Protein AF-A0A973JDK0-F1 (afdb_monomer_lite)

Sequence (178 aa):
SKTYARGLEKFLGTEMGMQCLFSFDSSEADNTVVRNEIQQKQPQFLFGRIVDKICLAELDAKTRFVPAGFPGPIVRRALGTPFMGHSGAIYLIQEIVNALYDMLFNFLPINSRSSVQQDSGARITWSSEANAVLNEIVRKAPFISQISFGRELKKKAELFARKQGRETITPDILQMLN

Structure (mmCIF, N/CA/C/O backbone):
data_AF-A0A973JDK0-F1
#
_entry.id   AF-A0A973JDK0-F1
#
loop_
_atom_site.group_PDB
_atom_site.id
_atom_site.type_symbol
_atom_site.label_atom_id
_atom_site.label_alt_id
_atom_site.label_comp_id
_atom_site.label_asym_id
_atom_site.label_entity_id
_atom_site.label_seq_id
_atom_site.pdbx_PDB_ins_code
_atom_site.Cartn_x
_atom_site.Cartn_y
_atom_site.Cartn_z
_atom_site.occupancy
_atom_site.B_iso_or_equiv
_atom_site.auth_seq_id
_atom_site.auth_comp_id
_atom_site.auth_asym_id
_atom_site.auth_atom_id
_atom_site.pdbx_PDB_model_num
ATOM 1 N N . SER A 1 1 ? 5.216 0.557 -18.923 1.00 75.25 1 SER A N 1
ATOM 2 C CA . SER A 1 1 ? 6.523 -0.091 -19.117 1.00 75.25 1 SER A CA 1
ATOM 3 C C . SER A 1 1 ? 6.500 -1.447 -18.451 1.00 75.25 1 SER A C 1
ATOM 5 O O . SER A 1 1 ? 6.731 -1.567 -17.245 1.00 75.25 1 SER A O 1
ATOM 7 N N . LYS A 1 2 ? 6.219 -2.455 -19.279 1.00 87.38 2 LYS A N 1
ATOM 8 C CA . LYS A 1 2 ? 6.145 -3.887 -18.979 1.00 87.38 2 LYS A CA 1
ATOM 9 C C . LYS A 1 2 ? 7.170 -4.384 -17.973 1.00 87.38 2 LYS A C 1
ATOM 11 O O . LYS A 1 2 ? 6.836 -5.120 -17.051 1.00 87.38 2 LYS A O 1
ATOM 16 N N . THR A 1 3 ? 8.421 -3.964 -18.144 1.00 88.94 3 THR A N 1
ATOM 17 C CA . THR A 1 3 ? 9.556 -4.436 -17.347 1.00 88.94 3 THR A CA 1
ATOM 18 C C . THR A 1 3 ? 9.412 -4.078 -15.873 1.00 88.94 3 THR A C 1
ATOM 20 O O . THR A 1 3 ? 9.717 -4.902 -15.019 1.00 88.94 3 THR A O 1
ATOM 23 N N . TYR A 1 4 ? 8.905 -2.881 -15.563 1.00 89.50 4 TYR A N 1
ATOM 24 C CA . TYR A 1 4 ? 8.712 -2.448 -14.178 1.00 89.50 4 TYR A CA 1
ATOM 25 C C . TYR A 1 4 ? 7.534 -3.160 -13.522 1.00 89.50 4 TYR A C 1
ATOM 27 O O . TYR A 1 4 ? 7.685 -3.637 -12.405 1.00 89.50 4 TYR A O 1
ATOM 35 N N . ALA A 1 5 ? 6.403 -3.279 -14.224 1.00 92.56 5 ALA A N 1
ATOM 36 C CA . ALA A 1 5 ? 5.238 -4.006 -13.719 1.00 92.56 5 ALA A CA 1
ATOM 37 C C . ALA A 1 5 ? 5.606 -5.462 -13.393 1.00 92.56 5 ALA A C 1
ATOM 39 O O . ALA A 1 5 ? 5.468 -5.898 -12.254 1.00 92.56 5 ALA A O 1
ATOM 40 N N . ARG A 1 6 ? 6.222 -6.163 -14.354 1.00 93.19 6 ARG A N 1
ATOM 41 C CA . ARG A 1 6 ? 6.684 -7.546 -14.174 1.00 93.19 6 ARG A CA 1
ATOM 42 C C . ARG A 1 6 ? 7.746 -7.680 -13.080 1.00 93.19 6 ARG A C 1
ATOM 44 O O . ARG A 1 6 ? 7.735 -8.656 -12.338 1.00 93.19 6 ARG A O 1
ATOM 51 N N . GLY A 1 7 ? 8.689 -6.740 -13.007 1.00 94.06 7 GLY A N 1
ATOM 52 C CA . GLY A 1 7 ? 9.752 -6.755 -12.001 1.00 94.06 7 GLY A CA 1
ATOM 53 C C . GLY A 1 7 ? 9.205 -6.599 -10.584 1.00 94.06 7 GLY A C 1
ATOM 54 O O . GLY A 1 7 ? 9.563 -7.380 -9.707 1.00 94.06 7 GLY A O 1
ATOM 55 N N . LEU A 1 8 ? 8.298 -5.640 -10.383 1.00 94.50 8 LEU A N 1
ATOM 56 C CA . LEU A 1 8 ? 7.640 -5.403 -9.097 1.00 94.50 8 LEU A CA 1
ATOM 57 C C . LEU A 1 8 ? 6.751 -6.577 -8.692 1.00 94.50 8 LEU A C 1
ATOM 59 O O . LEU A 1 8 ? 6.831 -7.026 -7.554 1.00 94.50 8 LEU A O 1
ATOM 63 N N . GLU A 1 9 ? 5.948 -7.098 -9.618 1.00 95.12 9 GLU A N 1
ATOM 64 C CA . GLU A 1 9 ? 5.081 -8.253 -9.378 1.00 95.12 9 GLU A CA 1
ATOM 65 C C . GLU A 1 9 ? 5.886 -9.492 -8.975 1.00 95.12 9 GLU A C 1
ATOM 67 O O . GLU A 1 9 ? 5.561 -10.147 -7.986 1.00 95.12 9 GLU A O 1
ATOM 72 N N . LYS A 1 10 ? 6.980 -9.785 -9.687 1.00 95.75 10 LYS A N 1
ATOM 73 C CA . LYS A 1 10 ? 7.843 -10.920 -9.355 1.00 95.75 10 LYS A CA 1
ATOM 74 C C . LYS A 1 10 ? 8.539 -10.725 -8.007 1.00 95.75 10 LYS A C 1
ATOM 76 O O . LYS A 1 10 ? 8.468 -11.611 -7.162 1.00 95.75 10 LYS A O 1
ATOM 81 N N . PHE A 1 11 ? 9.190 -9.583 -7.796 1.00 96.25 11 PHE A N 1
ATOM 82 C CA . PHE A 1 11 ? 9.951 -9.333 -6.572 1.00 96.25 11 PHE A CA 1
ATOM 83 C C . PHE A 1 11 ? 9.039 -9.274 -5.340 1.00 96.25 11 PHE A C 1
ATOM 85 O O . PHE A 1 11 ? 9.202 -10.054 -4.406 1.00 96.25 11 PHE A O 1
ATOM 92 N N . LEU A 1 12 ? 8.035 -8.394 -5.342 1.00 95.81 12 LE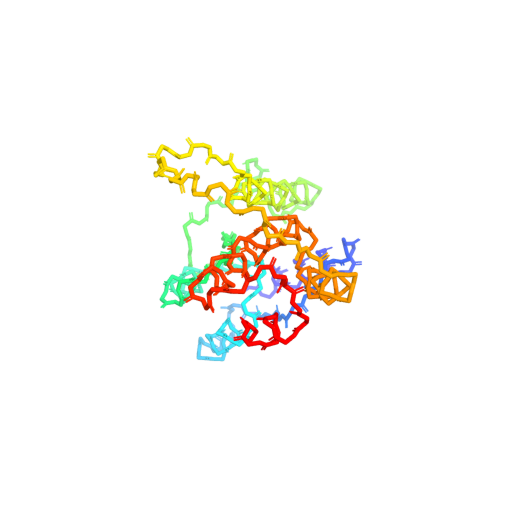U A N 1
ATOM 93 C CA . LEU A 1 12 ? 7.158 -8.223 -4.183 1.00 95.81 12 LEU A CA 1
ATOM 94 C C . LEU A 1 12 ? 6.229 -9.425 -3.998 1.00 95.81 12 LEU A C 1
ATOM 96 O O . LEU A 1 12 ? 6.012 -9.860 -2.871 1.00 95.81 12 LEU A O 1
ATOM 100 N N . GLY A 1 13 ? 5.701 -9.975 -5.092 1.00 94.88 13 GLY A N 1
ATOM 101 C CA . GLY A 1 13 ? 4.756 -11.082 -5.040 1.00 94.88 13 GLY A CA 1
ATOM 102 C C . GLY A 1 13 ? 5.411 -12.430 -4.775 1.00 94.88 13 GLY A C 1
ATOM 103 O O . GLY A 1 13 ? 5.096 -13.099 -3.796 1.00 94.88 13 GLY A O 1
ATOM 104 N N . THR A 1 14 ? 6.326 -12.840 -5.655 1.00 94.38 14 THR A N 1
ATOM 105 C CA . THR A 1 14 ? 6.923 -14.185 -5.600 1.00 94.38 14 THR A CA 1
ATOM 106 C C . THR A 1 14 ? 8.028 -14.286 -4.554 1.00 94.38 14 THR A C 1
ATOM 108 O O . THR A 1 14 ? 8.082 -15.277 -3.834 1.00 94.38 14 THR A O 1
ATOM 111 N N . GLU A 1 15 ? 8.918 -13.294 -4.466 1.00 95.75 15 GLU A N 1
ATOM 112 C CA . GLU A 1 15 ? 10.101 -13.389 -3.597 1.00 95.75 15 GLU A CA 1
ATOM 113 C C . GLU A 1 15 ? 9.814 -12.907 -2.169 1.00 95.75 15 GLU A C 1
ATOM 115 O O . GLU A 1 15 ? 10.257 -13.537 -1.212 1.00 95.75 15 GLU A O 1
ATOM 120 N N . MET A 1 16 ? 9.052 -11.820 -2.011 1.00 94.88 16 MET A N 1
ATOM 121 C CA . MET A 1 16 ? 8.719 -11.246 -0.696 1.00 94.88 16 MET A CA 1
ATOM 122 C C . MET A 1 16 ? 7.363 -11.717 -0.140 1.00 94.88 16 MET A C 1
ATOM 124 O O . MET A 1 16 ? 7.011 -11.373 0.987 1.00 94.88 16 MET A O 1
ATOM 128 N N . GLY A 1 17 ? 6.591 -12.490 -0.912 1.00 92.88 17 GLY A N 1
ATOM 129 C CA . GLY A 1 17 ? 5.326 -13.085 -0.468 1.00 92.88 17 GLY A CA 1
ATOM 130 C C . GLY A 1 17 ? 4.167 -12.099 -0.292 1.00 92.88 17 GLY A C 1
ATOM 131 O O . GLY A 1 17 ? 3.185 -12.423 0.377 1.00 92.88 17 GLY A O 1
ATOM 132 N N . MET A 1 18 ? 4.250 -10.892 -0.856 1.00 92.62 18 MET A N 1
ATOM 133 C CA . MET A 1 18 ? 3.146 -9.932 -0.813 1.00 92.62 18 MET A CA 1
ATOM 134 C C . MET A 1 18 ? 2.024 -10.356 -1.764 1.00 92.62 18 MET A C 1
ATOM 136 O O . MET A 1 18 ? 2.257 -10.836 -2.869 1.00 92.62 18 MET A O 1
ATOM 140 N N . GLN A 1 19 ? 0.772 -10.118 -1.383 1.00 92.62 19 GLN A N 1
ATOM 141 C CA . GLN A 1 19 ? -0.346 -10.397 -2.277 1.00 92.62 19 GLN A CA 1
ATOM 142 C C . GLN A 1 19 ? -0.429 -9.338 -3.387 1.00 92.62 19 GLN A C 1
ATOM 144 O O . GLN A 1 19 ? -0.705 -8.166 -3.125 1.00 92.62 19 GLN A O 1
ATOM 149 N N . CYS A 1 20 ? -0.238 -9.753 -4.642 1.00 94.00 20 CYS A N 1
ATOM 150 C CA . CYS A 1 20 ? -0.493 -8.903 -5.802 1.00 94.00 20 CYS A CA 1
ATOM 151 C C . CYS A 1 20 ? -1.986 -8.945 -6.163 1.00 94.00 20 CYS A C 1
ATOM 153 O O . CYS A 1 20 ? -2.513 -9.995 -6.522 1.00 94.00 20 CYS A O 1
ATOM 155 N N . LEU A 1 21 ? -2.678 -7.806 -6.045 1.00 94.81 21 LEU A N 1
ATOM 156 C CA . LEU A 1 21 ? -4.111 -7.701 -6.358 1.00 94.81 21 LEU A CA 1
ATOM 157 C C . LEU A 1 21 ? -4.386 -7.484 -7.853 1.00 94.81 21 LEU A C 1
ATOM 159 O O . LEU A 1 21 ? -5.407 -7.947 -8.369 1.00 94.81 21 LEU A O 1
ATOM 163 N N . PHE A 1 22 ? -3.502 -6.749 -8.525 1.00 94.56 22 PHE A N 1
ATOM 164 C CA . PHE A 1 22 ? -3.499 -6.525 -9.967 1.00 94.56 22 PHE A CA 1
ATOM 165 C C . PHE A 1 22 ? -2.131 -5.990 -10.417 1.00 94.56 22 PHE A C 1
ATOM 167 O O . PHE A 1 22 ? -1.408 -5.366 -9.638 1.00 94.56 22 PHE A O 1
ATOM 174 N N . SER A 1 23 ? -1.801 -6.208 -11.689 1.00 95.06 23 SER A N 1
ATOM 175 C CA . SER A 1 23 ? -0.567 -5.759 -12.340 1.00 95.06 23 SER A CA 1
ATOM 176 C C . SER A 1 23 ? -0.889 -5.416 -13.794 1.00 95.06 23 SER A C 1
ATOM 178 O O . SER A 1 23 ? -1.494 -6.220 -14.500 1.00 95.06 23 SER A O 1
ATOM 180 N N . PHE A 1 24 ? -0.523 -4.212 -14.238 1.00 93.69 24 PHE A N 1
ATOM 181 C CA . PHE A 1 24 ? -0.813 -3.729 -15.589 1.00 93.69 24 PHE A CA 1
ATOM 182 C C . PHE A 1 24 ? 0.437 -3.157 -16.251 1.00 93.69 24 PHE A C 1
ATOM 184 O O . PHE A 1 24 ? 1.222 -2.439 -15.622 1.00 93.69 24 PHE A O 1
ATOM 191 N N . ASP A 1 25 ? 0.597 -3.399 -17.555 1.00 91.69 25 ASP A N 1
ATOM 192 C CA . ASP A 1 25 ? 1.586 -2.659 -18.329 1.00 91.69 25 ASP A CA 1
ATOM 193 C C . ASP A 1 25 ? 1.090 -1.238 -18.587 1.00 91.69 25 ASP A C 1
ATOM 195 O O . ASP A 1 25 ? 0.232 -0.990 -19.426 1.00 91.69 25 ASP A O 1
ATOM 199 N N . SER A 1 26 ? 1.717 -0.277 -17.915 1.00 82.62 26 SER A N 1
ATOM 200 C CA . SER A 1 26 ? 1.387 1.141 -18.042 1.00 82.62 26 SER A CA 1
ATOM 201 C C . SER A 1 26 ? 1.503 1.726 -19.463 1.00 82.62 26 SER A C 1
ATOM 203 O O . SER A 1 26 ? 1.129 2.884 -19.647 1.00 82.62 26 SER A O 1
ATOM 205 N N . SER A 1 27 ? 2.102 0.997 -20.412 1.00 82.88 27 SER A N 1
ATOM 206 C CA . SER A 1 27 ? 2.220 1.380 -21.825 1.00 82.88 27 SER A CA 1
ATOM 207 C C . SER A 1 27 ? 1.006 0.967 -22.666 1.00 82.88 27 SER A C 1
ATOM 209 O O . SER A 1 27 ? 0.743 1.608 -23.675 1.00 82.88 27 SER A O 1
ATOM 211 N N . GLU A 1 28 ? 0.277 -0.069 -22.249 1.00 87.06 28 GLU A N 1
ATOM 212 C CA . GLU A 1 28 ? -0.849 -0.657 -22.997 1.00 87.06 28 GLU A CA 1
ATOM 213 C C . GLU A 1 28 ? -2.173 -0.581 -22.217 1.00 87.06 28 GLU A C 1
ATOM 215 O O . GLU A 1 28 ? -3.243 -0.779 -22.783 1.00 87.06 28 GLU A O 1
ATOM 220 N N . ALA A 1 29 ? -2.114 -0.303 -20.913 1.00 86.69 29 ALA A N 1
ATOM 221 C CA . ALA A 1 29 ? -3.272 -0.333 -20.034 1.00 86.69 29 ALA A CA 1
ATOM 222 C C . ALA A 1 29 ? -4.293 0.770 -20.341 1.00 86.69 29 ALA A C 1
ATOM 224 O O . ALA A 1 29 ? -3.956 1.958 -20.389 1.00 86.69 29 ALA A O 1
ATOM 225 N N . ASP A 1 30 ? -5.560 0.366 -20.435 1.00 91.44 30 ASP A N 1
ATOM 226 C CA . ASP A 1 30 ? -6.703 1.271 -20.468 1.00 91.44 30 ASP A CA 1
ATOM 227 C C . ASP A 1 30 ? -6.921 1.894 -19.080 1.00 91.44 30 ASP A C 1
ATOM 229 O O . ASP A 1 30 ? -7.102 1.201 -18.074 1.00 91.44 30 ASP A O 1
ATOM 233 N N . ASN A 1 31 ? -6.919 3.226 -19.025 1.00 90.69 31 ASN A N 1
ATOM 234 C CA . ASN A 1 31 ? -7.102 3.975 -17.785 1.00 90.69 31 ASN A CA 1
ATOM 235 C C . ASN A 1 31 ? -8.462 3.702 -17.125 1.00 90.69 31 ASN A C 1
ATOM 237 O O . ASN A 1 31 ? -8.555 3.773 -15.900 1.00 90.69 31 ASN A O 1
ATOM 241 N N . THR A 1 32 ? -9.503 3.386 -17.899 1.00 93.88 32 THR A N 1
ATOM 242 C CA . THR A 1 32 ? -10.835 3.070 -17.358 1.00 93.88 32 THR A CA 1
ATOM 243 C C . THR A 1 32 ? -10.821 1.752 -16.586 1.00 93.88 32 THR A C 1
ATOM 245 O O . THR A 1 32 ? -11.331 1.680 -15.469 1.00 93.88 32 THR A O 1
ATOM 248 N N . VAL A 1 33 ? -10.146 0.737 -17.128 1.00 94.25 33 VAL A N 1
ATOM 249 C CA . VAL A 1 33 ? -9.975 -0.570 -16.485 1.00 94.25 33 VAL A CA 1
ATOM 250 C C . VAL A 1 33 ? -9.157 -0.431 -15.204 1.00 94.25 33 VAL A C 1
ATOM 252 O O . VAL A 1 33 ? -9.581 -0.898 -14.149 1.00 94.25 33 VAL A O 1
ATOM 255 N N . VAL A 1 34 ? -8.024 0.278 -15.264 1.00 93.44 34 VAL A N 1
ATOM 256 C CA . VAL A 1 34 ? -7.171 0.509 -14.085 1.00 93.44 34 VAL A CA 1
ATOM 257 C C . VAL A 1 34 ? -7.931 1.267 -12.991 1.00 93.44 34 VAL A C 1
ATOM 259 O O . VAL A 1 34 ? -7.832 0.917 -11.817 1.00 93.44 34 VAL A O 1
ATOM 262 N N . ARG A 1 35 ? -8.735 2.271 -13.361 1.00 94.19 35 ARG A N 1
ATOM 263 C CA . ARG A 1 35 ? -9.576 3.031 -12.425 1.00 94.19 35 ARG A CA 1
ATOM 264 C C . ARG A 1 35 ? -10.596 2.140 -11.715 1.00 94.19 35 ARG A C 1
ATOM 266 O O . ARG A 1 35 ? -10.733 2.234 -10.497 1.00 94.19 35 ARG A O 1
ATOM 273 N N . ASN A 1 36 ? -11.269 1.260 -12.455 1.00 95.19 36 ASN A N 1
ATOM 274 C CA . ASN A 1 36 ? -12.239 0.323 -11.885 1.00 95.19 36 ASN A CA 1
ATOM 275 C C . ASN A 1 36 ? -11.575 -0.640 -10.890 1.00 95.19 36 ASN A C 1
ATOM 277 O O . ASN A 1 36 ? -12.095 -0.860 -9.799 1.00 95.19 36 ASN A O 1
ATOM 281 N N . GLU A 1 37 ? -10.396 -1.160 -11.227 1.00 95.69 37 GLU A N 1
ATOM 282 C CA . GLU A 1 37 ? -9.624 -2.040 -10.342 1.00 95.69 37 GLU A CA 1
ATOM 283 C C . GLU A 1 37 ? -9.178 -1.329 -9.060 1.00 95.69 37 GLU A C 1
ATOM 285 O O . GLU A 1 37 ? -9.311 -1.880 -7.964 1.00 95.69 37 GLU A O 1
ATOM 290 N N . ILE A 1 38 ? -8.706 -0.082 -9.176 1.00 94.56 38 ILE A N 1
ATOM 291 C CA . ILE A 1 38 ? -8.361 0.749 -8.016 1.00 94.56 38 ILE A CA 1
ATOM 292 C C . ILE A 1 38 ? -9.588 0.936 -7.120 1.00 94.56 38 ILE A C 1
ATOM 294 O O . ILE A 1 38 ? -9.484 0.737 -5.910 1.00 94.56 38 ILE A O 1
ATOM 298 N N . GLN A 1 39 ? -10.743 1.272 -7.699 1.00 93.50 39 GLN A N 1
ATOM 299 C CA . GLN A 1 39 ? -11.978 1.493 -6.950 1.00 93.50 39 GLN A CA 1
ATOM 300 C C . GLN A 1 39 ? -12.452 0.234 -6.216 1.00 93.50 39 GLN A C 1
ATOM 302 O O . GLN A 1 39 ? -12.873 0.331 -5.063 1.00 93.50 39 GLN A O 1
ATOM 307 N N . GLN A 1 40 ? -12.378 -0.928 -6.868 1.00 93.06 40 GLN A N 1
ATOM 308 C CA . GLN A 1 40 ? -12.876 -2.189 -6.317 1.00 93.06 40 GLN A CA 1
ATOM 309 C C . GLN A 1 40 ? -11.949 -2.795 -5.262 1.00 93.06 40 GLN A C 1
ATOM 311 O O . GLN A 1 40 ? -12.431 -3.313 -4.257 1.00 93.06 40 GLN A O 1
ATOM 316 N N . LYS A 1 41 ? -10.631 -2.774 -5.494 1.00 91.00 41 LYS A N 1
ATOM 317 C CA . LYS A 1 41 ? -9.677 -3.544 -4.680 1.00 91.00 41 LYS A CA 1
ATOM 318 C C . LYS A 1 41 ? -8.915 -2.714 -3.652 1.00 91.00 41 LYS A C 1
ATOM 320 O O . LYS A 1 41 ? -8.502 -3.288 -2.651 1.00 91.00 41 LYS A O 1
ATOM 325 N N . GLN A 1 42 ? -8.695 -1.418 -3.906 1.00 87.81 42 GLN A N 1
ATOM 326 C CA . GLN A 1 42 ? -7.978 -0.472 -3.030 1.00 87.81 42 GLN A CA 1
ATOM 327 C C . GLN A 1 42 ? -6.785 -1.097 -2.268 1.00 87.81 42 GLN A C 1
ATOM 329 O O . GLN A 1 42 ? -6.850 -1.298 -1.053 1.00 87.81 42 GLN A O 1
ATOM 334 N N . PRO A 1 43 ? -5.679 -1.438 -2.959 1.00 91.62 43 PRO A N 1
ATOM 335 C CA . PRO A 1 43 ? -4.531 -2.075 -2.316 1.00 91.62 43 PRO A CA 1
ATOM 336 C C . PRO A 1 43 ? -3.914 -1.173 -1.239 1.00 91.62 43 PRO A C 1
ATOM 338 O O . PRO A 1 43 ? -4.028 0.047 -1.296 1.00 91.62 43 PRO A O 1
ATOM 341 N N . GLN A 1 44 ? -3.173 -1.746 -0.288 1.00 90.38 44 GLN A N 1
ATOM 342 C CA . GLN A 1 44 ? -2.419 -0.942 0.689 1.00 90.38 44 GLN A CA 1
ATOM 343 C C . GLN A 1 44 ? -1.299 -0.131 0.024 1.00 90.38 44 GLN A C 1
ATOM 345 O O . GLN A 1 44 ? -1.029 0.997 0.428 1.00 90.38 44 GLN A O 1
ATOM 350 N N . PHE A 1 45 ? -0.685 -0.689 -1.022 1.00 94.31 45 PHE A N 1
ATOM 351 C CA . PHE A 1 45 ? 0.365 -0.062 -1.815 1.00 94.31 45 PHE A CA 1
ATOM 352 C C . PHE A 1 45 ? -0.025 -0.049 -3.285 1.00 94.31 45 PHE A C 1
ATOM 354 O O . PHE A 1 45 ? -0.398 -1.086 -3.831 1.00 94.31 45 PHE A O 1
ATOM 361 N N . LEU A 1 46 ? 0.119 1.101 -3.940 1.00 95.06 46 LEU A N 1
ATOM 362 C CA . LEU A 1 46 ? -0.038 1.210 -5.387 1.00 95.06 46 LEU A CA 1
ATOM 363 C C . LEU A 1 46 ? 1.232 1.774 -6.013 1.00 95.06 46 LEU A C 1
ATOM 365 O O . LEU A 1 46 ? 1.592 2.927 -5.775 1.00 95.06 46 LEU A O 1
ATOM 369 N N . PHE A 1 47 ? 1.876 0.960 -6.845 1.00 94.50 47 PHE A N 1
ATOM 370 C CA . PHE A 1 47 ? 3.032 1.345 -7.644 1.00 94.50 47 PHE A CA 1
ATOM 371 C C . PHE A 1 47 ? 2.557 1.801 -9.022 1.00 94.50 47 PHE A C 1
ATOM 373 O O . PHE A 1 47 ? 2.159 0.972 -9.837 1.00 94.50 47 PHE A O 1
ATOM 380 N N . GLY A 1 48 ? 2.569 3.109 -9.292 1.00 93.44 48 GLY A N 1
ATOM 381 C CA . GLY A 1 48 ? 1.865 3.628 -10.470 1.00 93.44 48 GLY A CA 1
ATOM 382 C C . GLY A 1 48 ? 2.363 4.955 -11.027 1.00 93.44 48 GLY A C 1
ATOM 383 O O . GLY A 1 48 ? 3.459 5.433 -10.710 1.00 93.44 48 GLY A O 1
ATOM 384 N N . ARG A 1 49 ? 1.540 5.520 -11.910 1.00 92.56 49 ARG A N 1
ATOM 385 C CA . ARG A 1 49 ? 1.689 6.807 -12.603 1.00 92.56 49 ARG A CA 1
ATOM 386 C C . ARG A 1 49 ? 0.895 7.901 -11.888 1.00 92.56 49 ARG A C 1
ATOM 388 O O . ARG A 1 49 ? 0.081 7.633 -11.006 1.00 92.56 49 ARG A O 1
ATOM 395 N N . ILE A 1 50 ? 1.075 9.150 -12.314 1.00 92.75 50 ILE A N 1
ATOM 396 C CA . ILE A 1 50 ? 0.341 10.288 -11.741 1.00 92.75 50 ILE A CA 1
ATOM 397 C C . ILE A 1 50 ? -1.180 10.162 -11.903 1.00 92.75 50 ILE A C 1
ATOM 399 O O . ILE A 1 50 ? -1.911 10.532 -10.994 1.00 92.75 50 ILE A O 1
ATOM 403 N N . VAL A 1 51 ? -1.654 9.590 -13.012 1.00 92.75 51 VAL A N 1
ATOM 404 C CA . VAL A 1 51 ? -3.091 9.369 -13.252 1.00 92.75 51 VAL A CA 1
ATOM 405 C C . VAL A 1 51 ? -3.699 8.404 -12.233 1.00 92.75 51 VAL A C 1
ATOM 407 O O . VAL A 1 51 ? -4.806 8.627 -11.752 1.00 92.75 51 VAL A O 1
ATOM 410 N N . ASP A 1 52 ? -2.931 7.397 -11.818 1.00 93.88 52 ASP A N 1
ATOM 411 C CA . ASP A 1 52 ? -3.355 6.423 -10.814 1.00 93.88 52 ASP A CA 1
ATOM 412 C C . ASP A 1 52 ? -3.381 7.085 -9.420 1.00 93.88 52 ASP A C 1
ATOM 414 O O . ASP A 1 52 ? -4.295 6.856 -8.630 1.00 93.88 52 ASP A O 1
ATOM 418 N N . LYS A 1 53 ? -2.432 7.995 -9.139 1.00 94.69 53 LYS A N 1
ATOM 419 C CA . LYS A 1 53 ? -2.434 8.823 -7.917 1.00 94.69 53 LYS A CA 1
ATOM 420 C C . LYS A 1 53 ? -3.647 9.754 -7.845 1.00 94.69 53 LYS A C 1
ATOM 422 O O . LYS A 1 53 ? -4.213 9.916 -6.769 1.00 94.69 53 LYS A O 1
ATOM 427 N N . ILE A 1 54 ? -4.029 10.372 -8.965 1.00 94.62 54 ILE A N 1
ATOM 428 C CA . ILE A 1 54 ? -5.221 11.231 -9.041 1.00 94.62 54 ILE A CA 1
ATOM 429 C C . ILE A 1 54 ? -6.472 10.401 -8.740 1.00 94.62 54 ILE A C 1
ATOM 431 O O . ILE A 1 54 ? -7.265 10.800 -7.896 1.00 94.62 54 ILE A O 1
ATOM 435 N N . CYS A 1 55 ? -6.593 9.210 -9.334 1.00 94.62 55 CYS A N 1
ATOM 436 C CA . CYS A 1 55 ? -7.695 8.293 -9.046 1.00 94.62 55 CYS A CA 1
ATOM 437 C C . CYS A 1 55 ? -7.794 7.940 -7.552 1.00 94.62 55 CYS A C 1
ATOM 439 O O . CYS A 1 55 ? -8.889 7.931 -6.998 1.00 94.62 55 CYS A O 1
ATOM 441 N N . LEU A 1 56 ? -6.669 7.660 -6.886 1.00 95.25 56 LEU A N 1
ATOM 442 C CA . LEU A 1 56 ? -6.665 7.400 -5.442 1.00 95.25 56 LEU A CA 1
ATOM 443 C C . LEU A 1 56 ? -7.145 8.609 -4.630 1.00 95.25 56 LEU A C 1
ATOM 445 O O . LEU A 1 56 ? -7.883 8.435 -3.664 1.00 95.25 56 LEU A O 1
ATOM 449 N N . ALA A 1 57 ? -6.743 9.820 -5.024 1.00 94.81 57 ALA A N 1
ATOM 450 C CA . ALA A 1 57 ? -7.150 11.049 -4.350 1.00 94.81 57 ALA A CA 1
ATOM 451 C C . ALA A 1 57 ? -8.649 11.341 -4.529 1.00 94.81 57 ALA A C 1
ATOM 453 O O . ALA A 1 57 ? -9.309 11.729 -3.572 1.00 94.81 57 ALA A O 1
ATOM 454 N N . GLU A 1 58 ? -9.200 11.107 -5.723 1.00 94.75 58 GLU A N 1
ATOM 455 C CA . GLU A 1 58 ? -10.638 11.257 -5.999 1.00 94.75 58 GLU A CA 1
ATOM 456 C C . GLU A 1 58 ? -11.506 10.294 -5.172 1.00 94.75 58 GLU A C 1
ATOM 458 O O . GLU A 1 58 ? -12.662 10.599 -4.890 1.00 94.75 58 GLU A O 1
ATOM 463 N N . LEU A 1 59 ? -10.952 9.146 -4.776 1.00 93.62 59 LEU A N 1
ATOM 464 C CA . LEU A 1 59 ? -11.627 8.132 -3.962 1.00 93.62 59 LEU A CA 1
ATOM 465 C C . LEU A 1 59 ? -11.400 8.299 -2.450 1.00 93.62 59 LEU A C 1
ATOM 467 O O . LEU A 1 59 ? -11.912 7.485 -1.686 1.00 93.62 59 LEU A O 1
ATOM 471 N N . ASP A 1 60 ? -10.603 9.285 -2.020 1.00 90.50 60 ASP A N 1
ATOM 472 C CA . ASP A 1 60 ? -10.077 9.390 -0.646 1.00 90.50 60 ASP A CA 1
ATOM 473 C C . ASP A 1 60 ? -9.486 8.055 -0.133 1.00 90.50 60 ASP A C 1
ATOM 475 O O . ASP A 1 60 ? -9.652 7.641 1.018 1.00 90.50 60 ASP A O 1
ATOM 479 N N . ALA A 1 61 ? -8.813 7.324 -1.029 1.00 89.31 61 ALA A N 1
ATOM 480 C CA . ALA A 1 61 ? -8.317 5.988 -0.737 1.00 89.31 61 ALA A CA 1
ATOM 481 C C . ALA A 1 61 ? -7.162 6.034 0.278 1.00 89.31 61 ALA A C 1
ATOM 483 O O . ALA A 1 61 ? -6.217 6.814 0.152 1.00 89.31 61 ALA A O 1
ATOM 484 N N . LYS A 1 62 ? -7.168 5.106 1.244 1.00 86.06 62 LYS A N 1
ATOM 485 C CA . LYS A 1 62 ? -6.102 4.950 2.261 1.00 86.06 62 LYS A CA 1
ATOM 486 C C . LYS A 1 62 ? -4.826 4.277 1.721 1.00 86.06 62 LYS A C 1
ATOM 488 O O . LYS A 1 62 ? -3.944 3.899 2.489 1.00 86.06 62 LYS A O 1
ATOM 493 N N . THR A 1 63 ? -4.726 4.108 0.406 1.00 91.50 63 THR A N 1
ATOM 494 C CA . THR A 1 63 ? -3.609 3.467 -0.290 1.00 91.50 63 THR A CA 1
ATOM 495 C C . THR A 1 63 ? -2.357 4.342 -0.291 1.00 91.50 63 THR A C 1
ATOM 497 O O . THR A 1 63 ? -2.386 5.508 -0.693 1.00 91.50 63 THR A O 1
ATOM 500 N N . ARG A 1 64 ? -1.200 3.763 0.046 1.00 93.31 64 ARG A N 1
ATOM 501 C CA . ARG A 1 64 ? 0.096 4.419 -0.137 1.00 93.31 64 ARG A CA 1
ATOM 502 C C . ARG A 1 64 ? 0.518 4.355 -1.604 1.00 93.31 64 ARG A C 1
ATOM 504 O O . ARG A 1 64 ? 0.850 3.298 -2.134 1.00 93.31 64 ARG A O 1
ATOM 511 N N . PHE A 1 65 ? 0.579 5.516 -2.246 1.00 94.31 65 PHE A N 1
ATOM 512 C CA . PHE A 1 65 ? 1.073 5.633 -3.618 1.00 94.31 65 PHE A CA 1
ATOM 513 C C . PHE A 1 65 ? 2.608 5.710 -3.690 1.00 94.31 65 PHE A C 1
ATOM 515 O O . PHE A 1 65 ? 3.205 6.663 -3.181 1.00 94.31 65 PHE A O 1
ATOM 522 N N . VAL A 1 66 ? 3.243 4.769 -4.388 1.00 93.50 66 VAL A N 1
ATOM 523 C CA . VAL A 1 66 ? 4.678 4.794 -4.706 1.00 93.50 66 VAL A CA 1
ATOM 524 C C . VAL A 1 66 ? 4.840 5.073 -6.203 1.00 93.50 66 VAL A C 1
ATOM 526 O O . VAL A 1 66 ? 4.337 4.313 -7.033 1.00 93.50 66 VAL A O 1
ATOM 529 N N . PRO A 1 67 ? 5.518 6.160 -6.605 1.00 92.44 67 PRO A N 1
ATOM 530 C CA . PRO A 1 67 ? 5.661 6.467 -8.018 1.00 92.44 67 PRO A CA 1
ATOM 531 C C . PRO A 1 67 ? 6.605 5.455 -8.676 1.00 92.44 67 PRO A C 1
ATOM 533 O O . PRO A 1 67 ? 7.789 5.391 -8.362 1.00 92.44 67 PRO A O 1
ATOM 536 N N . ALA A 1 68 ? 6.080 4.667 -9.608 1.00 91.50 68 ALA A N 1
ATOM 537 C CA . ALA A 1 68 ? 6.830 3.612 -10.289 1.00 91.50 68 ALA A CA 1
ATOM 538 C C . ALA A 1 68 ? 6.639 3.621 -11.810 1.00 91.50 68 ALA A C 1
ATOM 540 O O . ALA A 1 68 ? 7.338 2.892 -12.513 1.00 91.50 68 ALA A O 1
ATOM 541 N N . GLY A 1 69 ? 5.746 4.462 -12.336 1.00 88.00 69 GLY A N 1
ATOM 542 C CA . GLY A 1 69 ? 5.471 4.601 -13.763 1.00 88.00 69 GLY A CA 1
ATOM 543 C C . GLY A 1 69 ? 5.507 6.051 -14.243 1.00 88.00 69 GLY A C 1
ATOM 544 O O . GLY A 1 69 ? 5.363 6.988 -13.459 1.00 88.00 69 GLY A O 1
ATOM 545 N N . PHE A 1 70 ? 5.667 6.217 -15.558 1.00 86.25 70 PHE A N 1
ATOM 546 C CA . PHE A 1 70 ? 5.534 7.502 -16.244 1.00 86.25 70 PHE A CA 1
ATOM 547 C C . PHE A 1 70 ? 4.205 7.573 -17.016 1.00 86.25 70 PHE A C 1
ATOM 549 O O . PHE A 1 70 ? 3.762 6.538 -17.522 1.00 86.25 70 PHE A O 1
ATOM 556 N N . PRO A 1 71 ? 3.577 8.761 -17.126 1.00 88.00 71 PRO A N 1
ATOM 557 C CA . PRO A 1 71 ? 4.022 10.051 -16.583 1.00 88.00 71 PRO A CA 1
ATOM 558 C C . PRO A 1 71 ? 3.910 10.119 -15.049 1.00 88.00 71 PRO A C 1
ATOM 560 O O . PRO A 1 71 ? 2.977 9.583 -14.453 1.00 88.00 71 PRO A O 1
ATOM 563 N N . GLY A 1 72 ? 4.885 10.755 -14.399 1.00 83.25 72 GLY A N 1
ATOM 564 C CA . GLY A 1 72 ? 4.961 10.849 -12.943 1.00 83.25 72 GLY A CA 1
ATOM 565 C C . GLY A 1 72 ? 6.207 11.612 -12.483 1.00 83.25 72 GLY A C 1
ATOM 566 O O . GLY A 1 72 ? 7.190 11.654 -13.218 1.00 83.25 72 GLY A O 1
ATOM 567 N N . PRO A 1 73 ? 6.194 12.211 -11.279 1.00 79.31 73 PRO A N 1
ATOM 568 C CA . PRO A 1 73 ? 7.263 13.101 -10.816 1.00 79.31 73 PRO A CA 1
ATOM 569 C C . PRO A 1 73 ? 8.521 12.366 -10.317 1.00 79.31 73 PRO A C 1
ATOM 571 O O . PRO A 1 73 ? 9.383 12.983 -9.695 1.00 79.31 73 PRO A O 1
ATOM 574 N N . ILE A 1 74 ? 8.642 11.050 -10.532 1.00 86.12 74 ILE A N 1
ATOM 575 C CA . ILE A 1 74 ? 9.796 10.299 -10.034 1.00 86.12 74 ILE A CA 1
ATOM 576 C C . ILE A 1 74 ? 11.030 10.522 -10.904 1.00 86.12 74 ILE A C 1
ATOM 578 O O . ILE A 1 74 ? 11.065 10.185 -12.086 1.00 86.12 74 ILE A O 1
ATOM 582 N N . VAL A 1 75 ? 12.096 11.001 -10.269 1.00 87.25 75 VAL A N 1
ATOM 583 C CA . VAL A 1 75 ? 13.442 10.996 -10.839 1.00 87.25 75 VAL A CA 1
ATOM 584 C C . VAL A 1 75 ? 14.114 9.694 -10.426 1.00 87.25 75 VAL A C 1
ATOM 586 O O . VAL A 1 75 ? 14.405 9.499 -9.245 1.00 87.25 75 VAL A O 1
ATOM 589 N N . ARG A 1 76 ? 14.354 8.795 -11.383 1.00 87.06 76 ARG A N 1
ATOM 590 C CA . ARG A 1 76 ? 15.053 7.524 -11.142 1.00 87.06 76 ARG A CA 1
ATOM 591 C C . ARG A 1 76 ? 16.556 7.751 -11.194 1.00 87.06 76 ARG A C 1
ATOM 593 O O . ARG A 1 76 ? 17.070 8.237 -12.198 1.00 87.06 76 ARG A O 1
ATOM 600 N N . ARG A 1 77 ? 17.253 7.400 -10.119 1.00 88.81 77 ARG A N 1
ATOM 601 C CA . ARG A 1 77 ? 18.702 7.588 -9.983 1.00 88.81 77 ARG A CA 1
ATOM 602 C C . ARG A 1 77 ? 19.350 6.294 -9.517 1.00 88.81 77 ARG A C 1
ATOM 604 O O . ARG A 1 77 ? 18.727 5.513 -8.810 1.00 88.81 77 ARG A O 1
ATOM 611 N N . ALA A 1 78 ? 20.612 6.085 -9.888 1.00 86.12 78 ALA A N 1
ATOM 612 C CA . ALA A 1 78 ? 21.386 4.947 -9.389 1.00 86.12 78 ALA A CA 1
ATOM 613 C C . ALA A 1 78 ? 21.555 4.995 -7.858 1.00 86.12 78 ALA A C 1
ATOM 615 O O . ALA A 1 78 ? 21.553 3.958 -7.203 1.00 86.12 78 ALA A O 1
ATOM 616 N N . LEU A 1 79 ? 21.647 6.204 -7.294 1.00 87.44 79 LEU A N 1
ATOM 617 C CA . LEU A 1 79 ? 21.683 6.460 -5.857 1.00 87.44 79 LEU A CA 1
ATOM 618 C C . LEU A 1 79 ? 20.441 7.252 -5.432 1.00 87.44 79 LEU A C 1
ATOM 620 O O . LEU A 1 79 ? 20.002 8.161 -6.138 1.00 87.44 79 LEU A O 1
ATOM 624 N N . GLY A 1 80 ? 19.885 6.914 -4.271 1.00 87.75 80 GLY A N 1
ATOM 625 C CA . GLY A 1 80 ? 18.703 7.561 -3.693 1.00 87.75 80 GLY A CA 1
ATOM 626 C C . GLY A 1 80 ? 17.378 6.917 -4.107 1.00 87.75 80 GLY A C 1
ATOM 627 O O . GLY A 1 80 ? 16.611 6.533 -3.236 1.00 87.75 80 GLY A O 1
ATOM 628 N N . THR A 1 81 ? 17.117 6.758 -5.408 1.00 92.50 81 THR A N 1
ATOM 629 C CA . THR A 1 81 ? 15.857 6.176 -5.931 1.00 92.50 81 THR A CA 1
ATOM 630 C C . THR A 1 81 ? 16.069 5.076 -6.990 1.00 92.50 81 THR A C 1
ATOM 632 O O . THR A 1 81 ? 15.506 5.154 -8.095 1.00 92.50 81 THR A O 1
ATOM 635 N N . PRO A 1 82 ? 16.907 4.055 -6.716 1.00 94.19 82 PRO A N 1
ATOM 636 C CA . PRO A 1 82 ? 17.145 2.968 -7.658 1.00 94.19 82 PRO A CA 1
ATOM 637 C C . PRO A 1 82 ? 15.947 2.018 -7.739 1.00 94.19 82 PRO A C 1
ATOM 639 O O . PRO A 1 82 ? 15.290 1.736 -6.751 1.00 94.19 82 PRO A O 1
ATOM 642 N N . PHE A 1 83 ? 15.700 1.465 -8.926 1.00 91.00 83 PHE A N 1
ATOM 643 C CA . PHE A 1 83 ? 14.724 0.381 -9.139 1.00 91.00 83 PHE A CA 1
ATOM 644 C C . PHE A 1 83 ? 15.380 -0.910 -9.649 1.00 91.00 83 PHE A C 1
ATOM 646 O O . PHE A 1 83 ? 14.696 -1.901 -9.873 1.00 91.00 83 PHE A O 1
ATOM 653 N N . MET A 1 84 ? 16.695 -0.891 -9.879 1.00 91.81 84 MET A N 1
ATOM 654 C CA . MET A 1 84 ? 17.436 -1.991 -10.496 1.00 91.81 84 MET A CA 1
ATOM 655 C C . MET A 1 84 ? 18.435 -2.594 -9.511 1.00 91.81 84 MET A C 1
ATOM 657 O O . MET A 1 84 ? 19.018 -1.881 -8.691 1.00 91.81 84 MET A O 1
ATOM 661 N N . GLY A 1 85 ? 18.658 -3.904 -9.639 1.00 92.31 85 GLY A N 1
ATOM 662 C CA . GLY A 1 85 ? 19.610 -4.660 -8.828 1.00 92.31 85 GLY A CA 1
ATOM 663 C C . GLY A 1 85 ? 19.286 -4.659 -7.330 1.00 92.31 85 GLY A C 1
ATOM 664 O O . GLY A 1 85 ? 18.192 -4.288 -6.907 1.00 92.31 85 GLY A O 1
ATOM 665 N N . HIS A 1 86 ? 20.274 -5.048 -6.521 1.00 93.62 86 HIS A N 1
ATOM 666 C CA . HIS A 1 86 ? 20.147 -5.117 -5.062 1.00 93.62 86 HIS A CA 1
ATOM 667 C C . HIS A 1 86 ? 19.786 -3.765 -4.439 1.00 93.62 86 HIS A C 1
ATOM 669 O O . HIS A 1 86 ? 18.933 -3.704 -3.560 1.00 93.62 86 HIS A O 1
ATOM 675 N N . SER A 1 87 ? 20.365 -2.669 -4.936 1.00 94.88 87 SER A N 1
ATOM 676 C CA . SER A 1 87 ? 20.033 -1.325 -4.457 1.00 94.88 87 SER A CA 1
ATOM 677 C C . SER A 1 87 ? 18.556 -0.992 -4.673 1.00 94.88 87 SER A C 1
ATOM 679 O O . SER A 1 87 ? 17.942 -0.375 -3.809 1.00 94.88 87 SER A O 1
ATOM 681 N N . GLY A 1 88 ? 17.972 -1.427 -5.796 1.00 94.38 88 GLY A N 1
ATOM 682 C CA . GLY A 1 88 ? 16.546 -1.265 -6.066 1.00 94.38 88 GLY A CA 1
ATOM 683 C C . GLY A 1 88 ? 15.659 -2.084 -5.135 1.00 94.38 88 GLY A C 1
ATOM 684 O O . GLY A 1 88 ? 14.672 -1.563 -4.626 1.00 94.38 88 GLY A O 1
ATOM 685 N N . ALA A 1 89 ? 16.040 -3.332 -4.855 1.00 95.00 89 ALA A N 1
ATOM 686 C CA . ALA A 1 89 ? 15.340 -4.166 -3.879 1.00 95.00 89 ALA A CA 1
ATOM 687 C C . ALA A 1 89 ? 15.342 -3.516 -2.484 1.00 95.00 89 ALA A C 1
ATOM 689 O O . ALA A 1 89 ? 14.286 -3.374 -1.871 1.00 95.00 89 ALA A O 1
ATOM 690 N N . ILE A 1 90 ? 16.507 -3.042 -2.024 1.00 95.44 90 ILE A N 1
ATOM 691 C CA . ILE A 1 90 ? 16.646 -2.337 -0.740 1.00 95.44 90 ILE A CA 1
ATOM 692 C C . ILE A 1 90 ? 15.764 -1.084 -0.715 1.00 95.44 90 ILE A C 1
ATOM 694 O O . ILE A 1 90 ? 15.012 -0.889 0.237 1.00 95.44 90 ILE A O 1
ATOM 698 N N . TYR A 1 91 ? 15.811 -0.266 -1.770 1.00 94.56 91 TYR A N 1
ATOM 699 C CA . TYR A 1 91 ? 15.001 0.947 -1.873 1.00 94.56 91 TYR A CA 1
ATOM 700 C C . TYR A 1 91 ? 13.496 0.656 -1.794 1.00 94.56 91 TYR A C 1
ATOM 702 O O . TYR A 1 91 ? 12.787 1.296 -1.021 1.00 94.56 91 TYR A O 1
ATOM 710 N N . LEU A 1 92 ? 13.002 -0.331 -2.548 1.00 94.38 92 LEU A N 1
ATOM 711 C CA . LEU A 1 92 ? 11.578 -0.679 -2.560 1.00 94.38 92 LEU A CA 1
ATOM 712 C C . LEU A 1 92 ? 11.093 -1.182 -1.198 1.00 94.38 92 LEU A C 1
ATOM 714 O O . LEU A 1 92 ? 10.030 -0.769 -0.736 1.00 94.38 92 LEU A O 1
ATOM 718 N N . ILE A 1 93 ? 11.874 -2.045 -0.544 1.00 95.19 93 ILE A N 1
ATOM 719 C CA . ILE A 1 93 ? 11.539 -2.534 0.796 1.00 95.19 93 ILE A CA 1
ATOM 720 C C . ILE A 1 93 ? 11.567 -1.392 1.808 1.00 95.19 93 ILE A C 1
ATOM 722 O O . ILE A 1 93 ? 10.652 -1.285 2.620 1.00 95.19 93 ILE A O 1
ATOM 726 N N . GLN A 1 94 ? 12.557 -0.503 1.732 1.00 94.62 94 GLN A N 1
ATOM 727 C CA . GLN A 1 94 ? 12.621 0.673 2.594 1.00 94.62 94 GLN A CA 1
ATOM 728 C C . GLN A 1 94 ? 11.378 1.562 2.433 1.00 94.62 94 GLN A C 1
ATOM 730 O O . GLN A 1 94 ? 10.786 1.956 3.436 1.00 94.62 94 GLN A O 1
ATOM 735 N N . GLU A 1 95 ? 10.936 1.836 1.201 1.00 93.12 95 GLU A N 1
ATOM 736 C CA . GLU A 1 95 ? 9.719 2.624 0.950 1.00 93.12 95 GLU A CA 1
ATOM 737 C C . GLU A 1 95 ? 8.467 1.969 1.551 1.00 93.12 95 GLU A C 1
ATOM 739 O O . GLU A 1 95 ? 7.633 2.655 2.148 1.00 93.12 95 GLU A O 1
ATOM 744 N N . ILE A 1 96 ? 8.344 0.644 1.429 1.00 93.88 96 ILE A N 1
ATOM 745 C CA . ILE A 1 96 ? 7.232 -0.116 2.013 1.00 93.88 96 ILE A CA 1
ATOM 746 C C . ILE A 1 96 ? 7.281 -0.042 3.541 1.00 93.88 96 ILE A C 1
ATOM 748 O O . ILE A 1 96 ? 6.284 0.313 4.165 1.00 93.88 96 ILE A O 1
ATOM 752 N N . VAL A 1 97 ? 8.429 -0.338 4.153 1.00 92.81 97 VAL A N 1
ATOM 753 C CA . VAL A 1 97 ? 8.583 -0.360 5.616 1.00 92.81 97 V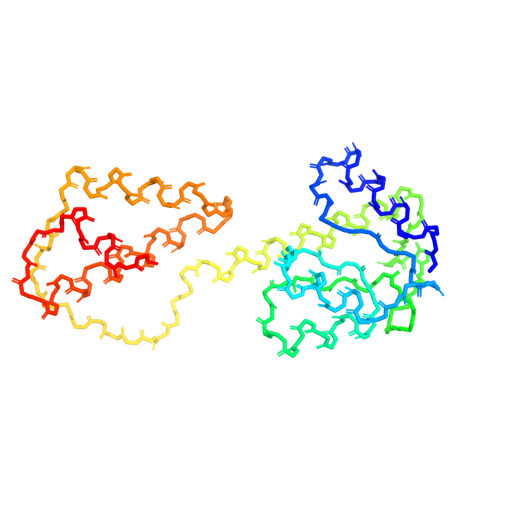AL A CA 1
ATOM 754 C C . VAL A 1 97 ? 8.334 1.019 6.221 1.00 92.81 97 VAL A C 1
ATOM 756 O O . VAL A 1 97 ? 7.594 1.121 7.199 1.00 92.81 97 VAL A O 1
ATOM 759 N N . ASN A 1 98 ? 8.872 2.082 5.619 1.00 92.38 98 ASN A N 1
ATOM 760 C CA . ASN A 1 98 ? 8.633 3.454 6.072 1.00 92.38 98 ASN A CA 1
ATOM 761 C C . ASN A 1 98 ? 7.139 3.792 6.051 1.00 92.38 98 ASN A C 1
ATOM 763 O O . ASN A 1 98 ? 6.595 4.298 7.028 1.00 92.38 98 ASN A O 1
ATOM 767 N N . ALA A 1 99 ? 6.448 3.441 4.968 1.00 90.44 99 ALA A N 1
ATOM 768 C CA . ALA A 1 99 ? 5.016 3.677 4.858 1.00 90.44 99 ALA A CA 1
ATOM 769 C C . ALA A 1 99 ? 4.179 2.837 5.838 1.00 90.44 99 ALA A C 1
ATOM 771 O O . ALA A 1 99 ? 3.177 3.331 6.356 1.00 90.44 99 ALA A O 1
ATOM 772 N N . LEU A 1 100 ? 4.569 1.586 6.107 1.00 87.44 100 LEU A N 1
ATOM 773 C CA . LEU A 1 100 ? 3.927 0.764 7.139 1.00 87.44 100 LEU A CA 1
ATOM 774 C C . LEU A 1 100 ? 4.111 1.382 8.528 1.00 87.44 100 LEU A C 1
ATOM 776 O O . LEU A 1 100 ? 3.175 1.376 9.327 1.00 87.44 100 LEU A O 1
ATOM 780 N N . TYR A 1 101 ? 5.290 1.940 8.806 1.00 85.31 101 TYR A N 1
ATOM 781 C CA . TYR A 1 101 ? 5.565 2.625 10.064 1.00 85.31 101 TYR A CA 1
ATOM 782 C C . TYR A 1 101 ? 4.728 3.902 10.216 1.00 85.31 101 TYR A C 1
ATOM 784 O O . TYR A 1 101 ? 4.085 4.088 11.249 1.00 85.31 101 TYR A O 1
ATOM 792 N N . ASP A 1 102 ? 4.648 4.735 9.175 1.00 83.50 102 ASP A N 1
ATOM 793 C CA . ASP A 1 102 ? 3.795 5.931 9.168 1.00 83.50 102 ASP A CA 1
ATOM 794 C C . ASP A 1 102 ? 2.315 5.570 9.366 1.00 83.50 102 ASP A C 1
ATOM 796 O O . ASP A 1 102 ? 1.588 6.218 10.125 1.00 83.50 102 ASP A O 1
ATOM 800 N N . MET A 1 103 ? 1.857 4.494 8.718 1.00 79.38 103 MET A N 1
ATOM 801 C CA . MET A 1 103 ? 0.506 3.974 8.908 1.00 79.38 103 MET A CA 1
ATOM 802 C C . MET A 1 103 ? 0.281 3.528 10.358 1.00 79.38 103 MET A C 1
ATOM 804 O O . MET A 1 103 ? -0.737 3.886 10.949 1.00 79.38 103 MET A O 1
ATOM 808 N N . LEU A 1 104 ? 1.229 2.795 10.948 1.00 76.62 104 LEU A N 1
ATOM 809 C CA . LEU A 1 104 ? 1.172 2.396 12.353 1.00 76.62 104 LEU A CA 1
ATOM 810 C C . LEU A 1 104 ? 1.125 3.617 13.281 1.00 76.62 104 LEU A C 1
ATOM 812 O O . LEU A 1 104 ? 0.349 3.619 14.235 1.00 76.62 104 LEU A O 1
ATOM 816 N N . PHE A 1 105 ? 1.876 4.678 12.983 1.00 72.62 105 PHE A N 1
ATOM 817 C CA . PHE A 1 105 ? 1.855 5.910 13.772 1.00 72.62 105 PHE A CA 1
ATOM 818 C C . PHE A 1 105 ? 0.478 6.589 13.766 1.00 72.62 105 PHE A C 1
ATOM 820 O O . PHE A 1 105 ? 0.017 7.037 14.814 1.00 72.62 105 PHE A O 1
ATOM 827 N N . ASN A 1 106 ? -0.229 6.588 12.631 1.00 70.81 106 ASN A N 1
ATOM 828 C CA . ASN A 1 106 ? -1.605 7.101 12.550 1.00 70.81 106 ASN A CA 1
ATOM 829 C C . ASN A 1 106 ? -2.607 6.292 13.390 1.00 70.81 106 ASN A C 1
ATOM 831 O O . ASN A 1 106 ? -3.657 6.810 13.769 1.00 70.81 106 ASN A O 1
ATOM 835 N N . PHE A 1 107 ? -2.295 5.029 13.680 1.00 66.56 107 PHE A N 1
ATOM 836 C CA . PHE A 1 107 ? -3.100 4.176 14.548 1.00 66.56 107 PHE A CA 1
ATOM 837 C C . PHE A 1 107 ? -2.753 4.322 16.029 1.00 66.56 107 PHE A C 1
ATOM 839 O O . PHE A 1 107 ? -3.554 3.911 16.876 1.00 66.56 107 PHE A O 1
ATOM 846 N N . LEU A 1 108 ? -1.594 4.887 16.374 1.00 67.81 108 LEU A N 1
ATOM 847 C CA . LEU A 1 108 ? -1.267 5.144 17.768 1.00 67.81 108 LEU A CA 1
ATOM 848 C C . LEU A 1 108 ? -2.229 6.198 18.333 1.00 67.81 108 LEU A C 1
ATOM 850 O O . LEU A 1 108 ? -2.595 7.143 17.633 1.00 67.81 108 LEU A O 1
ATOM 854 N N . PRO A 1 109 ? -2.652 6.064 19.603 1.00 60.25 109 PRO A N 1
ATOM 855 C CA . PRO A 1 109 ? -3.425 7.091 20.280 1.00 60.25 109 PRO A CA 1
ATOM 856 C C . PRO A 1 109 ? -2.522 8.306 20.494 1.00 60.25 109 PRO A C 1
ATOM 858 O O . PRO A 1 109 ? -1.906 8.480 21.544 1.00 60.25 109 PRO A O 1
ATOM 861 N N . ILE A 1 110 ? -2.405 9.145 19.470 1.00 63.41 110 ILE A N 1
ATOM 862 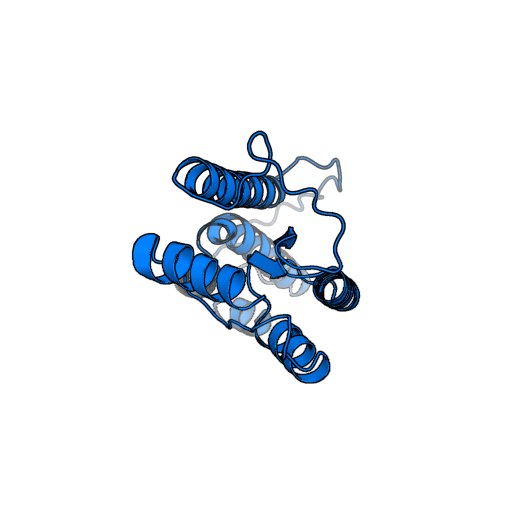C CA . ILE A 1 110 ? -1.842 10.472 19.628 1.00 63.41 110 ILE A CA 1
ATOM 863 C C . ILE A 1 110 ? -2.845 11.190 20.521 1.00 63.41 110 ILE A C 1
ATOM 865 O O . ILE A 1 110 ? -4.025 11.281 20.176 1.00 63.41 110 ILE A O 1
ATOM 869 N N . ASN A 1 111 ? -2.391 11.663 21.682 1.00 54.78 111 ASN A N 1
ATOM 870 C CA . ASN A 1 111 ? -3.162 12.538 22.562 1.00 54.78 111 ASN A CA 1
ATOM 871 C C . ASN A 1 111 ? -3.381 13.883 21.850 1.00 54.78 111 ASN A C 1
ATOM 873 O O . ASN A 1 111 ? -2.844 14.920 22.235 1.00 54.78 111 ASN A O 1
ATOM 877 N N . SER A 1 112 ? -4.154 13.870 20.765 1.00 54.44 112 SER A N 1
ATOM 878 C CA . SER A 1 112 ? -4.840 15.042 20.267 1.00 54.44 112 SER A CA 1
ATOM 879 C C . SER A 1 112 ? -5.647 15.561 21.446 1.00 54.44 112 SER A C 1
ATOM 881 O O . SER A 1 112 ? -6.366 14.795 22.088 1.00 54.44 112 SER A O 1
ATOM 883 N N . ARG A 1 113 ? -5.505 16.847 21.769 1.00 52.84 113 ARG A N 1
ATOM 884 C CA . ARG A 1 113 ? -6.280 17.540 22.809 1.00 52.84 113 ARG A CA 1
ATOM 885 C C . ARG A 1 113 ? -7.767 17.648 22.418 1.00 52.84 113 ARG A C 1
ATOM 887 O O . ARG A 1 113 ? -8.355 18.720 22.506 1.00 52.84 113 ARG A O 1
ATOM 894 N N . SER A 1 114 ? -8.379 16.573 21.930 1.00 49.81 114 SER A N 1
ATOM 895 C CA . SER A 1 114 ? -9.763 16.533 21.483 1.00 49.81 114 SER A CA 1
ATOM 896 C C . SER A 1 114 ? -10.623 15.818 22.518 1.00 49.81 114 SER A C 1
ATOM 898 O O . SER A 1 114 ? -10.661 14.597 22.646 1.00 49.81 114 SER A O 1
ATOM 900 N N . SER A 1 115 ? -11.349 16.671 23.237 1.00 48.75 115 SER A N 1
ATOM 901 C CA . SER A 1 115 ? -12.397 16.406 24.217 1.00 48.75 115 SER A CA 1
ATOM 902 C C . SER A 1 115 ? -11.951 15.715 25.504 1.00 48.75 115 SER A C 1
ATOM 904 O O . SER A 1 115 ? -11.702 14.515 25.561 1.00 48.75 115 SER A O 1
ATOM 906 N N . VAL A 1 116 ? -11.955 16.516 26.572 1.00 50.47 116 VAL A N 1
ATOM 907 C CA . VAL A 1 116 ? -12.266 16.073 27.931 1.00 50.47 116 VAL A CA 1
ATOM 908 C C . VAL A 1 116 ? -13.522 15.212 27.830 1.00 50.47 116 VAL A C 1
ATOM 910 O O . VAL A 1 116 ? -14.633 15.718 27.675 1.00 50.47 116 VAL A O 1
ATOM 913 N N . GLN A 1 117 ? -13.332 13.900 27.797 1.00 53.31 117 GLN A N 1
ATOM 914 C CA . GLN A 1 117 ? -14.42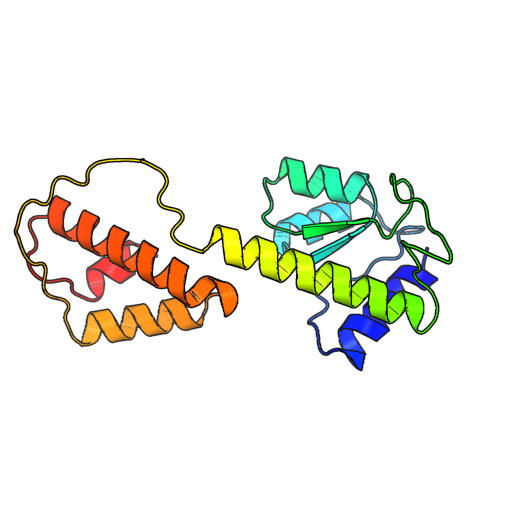8 12.956 27.790 1.00 53.31 117 GLN A CA 1
ATOM 915 C C . GLN A 1 117 ? -15.062 13.079 29.176 1.00 53.31 117 GLN A C 1
ATOM 917 O O . GLN A 1 117 ? -14.416 12.764 30.173 1.00 53.31 117 GLN A O 1
ATOM 922 N N . GLN A 1 118 ? -16.274 13.638 29.256 1.00 48.25 118 GLN A N 1
ATOM 923 C CA . GLN A 1 118 ? -17.016 13.662 30.511 1.00 48.25 118 GLN A CA 1
ATOM 924 C C . GLN A 1 118 ? -17.281 12.215 30.917 1.00 48.25 118 GLN A C 1
ATOM 926 O O . GLN A 1 118 ? -18.101 11.513 30.318 1.00 48.25 118 GLN A O 1
ATOM 931 N N . ASP A 1 119 ? -16.522 11.770 31.906 1.00 50.03 119 ASP A N 1
ATOM 932 C CA . ASP A 1 119 ? -16.637 10.455 32.500 1.00 50.03 119 ASP A CA 1
ATOM 933 C C . ASP A 1 119 ? -17.882 10.464 33.396 1.00 50.03 119 ASP A C 1
ATOM 935 O O . ASP A 1 119 ? -17.839 10.803 34.576 1.00 50.03 119 ASP A O 1
ATOM 939 N N . SER A 1 120 ? -19.048 10.175 32.812 1.00 51.22 120 SER A N 1
ATOM 940 C CA . SER A 1 120 ? -20.214 9.793 33.607 1.00 51.22 120 SER A CA 1
ATOM 941 C C . SER A 1 120 ? -19.964 8.365 34.093 1.00 51.22 120 SER A C 1
ATOM 943 O O . SER A 1 120 ? -19.914 7.427 33.299 1.00 51.22 120 SER A O 1
ATOM 945 N N . GLY A 1 121 ? -19.728 8.230 35.400 1.00 54.59 121 GLY A N 1
ATOM 946 C CA . GLY A 1 121 ? -19.159 7.063 36.089 1.00 54.59 121 GLY A CA 1
ATOM 947 C C . GLY A 1 121 ? -19.948 5.744 36.059 1.00 54.59 121 GLY A C 1
ATOM 948 O O . GLY A 1 121 ? -19.735 4.905 36.931 1.00 54.59 121 GLY A O 1
ATOM 949 N N . ALA A 1 122 ? -20.831 5.517 35.084 1.00 61.31 122 ALA A N 1
ATOM 950 C CA . ALA A 1 122 ? -21.453 4.214 34.876 1.00 61.31 122 ALA A CA 1
ATOM 951 C C . ALA A 1 122 ? -20.449 3.263 34.193 1.00 61.31 122 ALA A C 1
ATOM 953 O O . ALA A 1 122 ? -20.107 3.423 33.013 1.00 61.31 122 ALA A O 1
ATOM 954 N N . ARG A 1 123 ? -19.955 2.273 34.950 1.00 67.56 123 ARG A N 1
ATOM 955 C CA . ARG A 1 123 ? -19.132 1.171 34.428 1.00 67.56 123 ARG A CA 1
ATOM 956 C C . ARG A 1 123 ? -20.009 0.255 33.576 1.00 67.56 123 ARG A C 1
ATOM 958 O O . ARG A 1 123 ? -20.839 -0.469 34.109 1.00 67.56 123 ARG A O 1
ATOM 965 N N . ILE A 1 124 ? -19.803 0.277 32.263 1.00 79.88 124 ILE A N 1
ATOM 966 C CA . ILE A 1 124 ? -20.459 -0.661 31.348 1.00 79.88 124 ILE A CA 1
ATOM 967 C C . ILE A 1 124 ? -19.744 -2.008 31.434 1.00 79.88 124 ILE A C 1
ATOM 969 O O . ILE A 1 124 ? -18.518 -2.074 31.299 1.00 79.88 124 ILE A O 1
ATOM 973 N N . THR A 1 125 ? -20.505 -3.080 31.635 1.00 85.69 125 THR A N 1
ATOM 974 C CA . THR A 1 125 ? -19.959 -4.438 31.729 1.00 85.69 125 THR A CA 1
ATOM 975 C C . THR A 1 125 ? -20.022 -5.127 30.367 1.00 85.69 125 THR A C 1
ATOM 977 O O . THR A 1 125 ? -21.034 -5.075 29.670 1.00 85.69 125 THR A O 1
ATOM 980 N N . TRP A 1 126 ? -18.929 -5.772 29.964 1.00 87.69 126 TRP A N 1
ATOM 981 C CA . TRP A 1 126 ? -18.862 -6.553 28.728 1.00 87.69 126 TRP A CA 1
ATOM 982 C C . TRP A 1 126 ? -19.174 -8.021 29.016 1.00 87.69 126 TRP A C 1
ATOM 984 O O . TRP A 1 126 ? -18.518 -8.630 29.862 1.00 87.69 126 TRP A O 1
ATOM 994 N N . SER A 1 127 ? -20.138 -8.593 28.295 1.00 88.56 127 SER A N 1
ATOM 995 C CA . SER A 1 127 ? -20.385 -10.040 28.321 1.00 88.56 127 SER A CA 1
ATOM 996 C C . SER A 1 127 ? -19.229 -10.819 27.676 1.00 88.56 127 SER A C 1
ATOM 998 O O . SER A 1 127 ? -18.510 -10.300 26.810 1.00 88.56 127 SER A O 1
ATOM 1000 N N . SER A 1 128 ? -19.034 -12.079 28.080 1.00 86.62 128 SER A N 1
ATOM 1001 C CA . SER A 1 128 ? -18.034 -12.959 27.461 1.00 86.62 128 SER A CA 1
ATOM 1002 C C . SER A 1 128 ? -18.330 -13.204 25.982 1.00 86.62 128 SER A C 1
ATOM 1004 O O . SER A 1 128 ? -17.395 -13.221 25.178 1.00 86.62 128 SER A O 1
ATOM 1006 N N . GLU A 1 129 ? -19.607 -13.314 25.601 1.00 87.56 129 GLU A N 1
ATOM 1007 C CA . GLU A 1 129 ? -20.000 -13.503 24.202 1.00 87.56 129 GLU A CA 1
ATOM 1008 C C . GLU A 1 129 ? -19.696 -12.262 23.353 1.00 87.56 129 GLU A C 1
ATOM 1010 O O . GLU A 1 129 ? -19.165 -12.389 22.249 1.00 87.56 129 GLU A O 1
ATOM 1015 N N . ALA A 1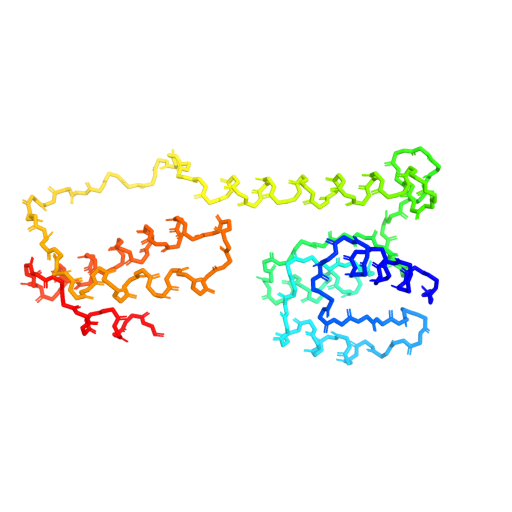 130 ? -19.954 -11.052 23.866 1.00 86.81 130 ALA A N 1
ATOM 1016 C CA . ALA A 1 130 ? -19.634 -9.821 23.139 1.00 86.81 130 ALA A CA 1
ATOM 1017 C C . ALA A 1 130 ? -18.123 -9.665 22.901 1.00 86.81 130 ALA A C 1
ATOM 1019 O O . ALA A 1 130 ? -17.704 -9.269 21.814 1.00 86.81 130 ALA A O 1
ATOM 1020 N N . ASN A 1 131 ? -17.286 -10.028 23.880 1.00 86.56 131 ASN A N 1
ATOM 1021 C CA . ASN A 1 131 ? -15.830 -10.011 23.703 1.00 86.56 131 ASN A CA 1
ATOM 1022 C C . ASN A 1 131 ? -15.361 -11.008 22.630 1.00 86.56 131 ASN A C 1
ATOM 1024 O O . ASN A 1 131 ? -14.452 -10.694 21.860 1.00 86.56 131 ASN A O 1
ATOM 1028 N N . ALA A 1 132 ? -15.981 -12.189 22.551 1.00 88.12 132 ALA A N 1
ATOM 1029 C CA . ALA A 1 132 ? -15.666 -13.171 21.516 1.00 88.12 132 ALA A CA 1
ATOM 1030 C C . ALA A 1 132 ? -16.010 -12.640 20.113 1.00 88.12 132 ALA A C 1
ATOM 1032 O O . ALA A 1 132 ? -15.174 -12.701 19.211 1.00 88.12 132 ALA A O 1
ATOM 1033 N N . VAL A 1 133 ? -17.194 -12.039 19.949 1.00 88.81 133 VAL A N 1
ATOM 1034 C CA . VAL A 1 133 ? -17.620 -11.430 18.675 1.00 88.81 133 VAL A CA 1
ATOM 1035 C C . VAL A 1 133 ? -16.705 -10.271 18.275 1.00 88.81 133 VAL A C 1
ATOM 1037 O O . VAL A 1 133 ? -16.287 -10.193 17.119 1.00 88.81 133 VAL A O 1
ATOM 1040 N N . LEU A 1 134 ? -16.335 -9.404 19.222 1.00 87.94 134 LEU A N 1
ATOM 1041 C CA . LEU A 1 134 ? -15.398 -8.309 18.967 1.00 87.94 134 LEU A CA 1
ATOM 1042 C C . LEU A 1 134 ? -14.047 -8.836 18.461 1.00 87.94 134 LEU A C 1
ATOM 1044 O O . LEU A 1 134 ? -13.526 -8.325 17.471 1.00 87.94 134 LEU A O 1
ATOM 1048 N N . ASN A 1 135 ? -13.497 -9.872 19.098 1.00 87.75 135 ASN A N 1
ATOM 1049 C CA . ASN A 1 135 ? -12.221 -10.461 18.690 1.00 87.75 135 ASN A CA 1
ATOM 1050 C C . ASN A 1 135 ? -12.279 -11.068 17.281 1.00 87.75 135 ASN A C 1
ATOM 1052 O O . ASN A 1 135 ? -11.327 -10.915 16.517 1.00 87.75 135 ASN A O 1
ATOM 1056 N N . GLU A 1 136 ? -13.387 -11.709 16.910 1.00 89.38 136 GLU A N 1
ATOM 1057 C CA . GLU A 1 136 ? -13.572 -12.258 15.562 1.00 89.38 136 GLU A CA 1
ATOM 1058 C C . GLU A 1 136 ? -13.677 -11.165 14.489 1.00 89.38 136 GLU A C 1
ATOM 1060 O O . GLU A 1 136 ? -13.110 -11.302 13.404 1.00 89.38 136 GLU A O 1
ATOM 1065 N N . ILE A 1 137 ? -14.340 -10.046 14.792 1.00 86.19 137 ILE A N 1
ATOM 1066 C CA . ILE A 1 137 ? -14.391 -8.882 13.893 1.00 86.19 137 ILE A CA 1
ATOM 1067 C C . ILE A 1 137 ? -12.995 -8.264 13.745 1.00 86.19 137 ILE A C 1
ATOM 1069 O O . ILE A 1 137 ? -12.544 -7.997 12.631 1.00 86.19 137 ILE A O 1
ATOM 1073 N N . VAL A 1 138 ? -12.277 -8.090 14.856 1.00 86.88 138 VAL A N 1
ATOM 1074 C CA . VAL A 1 138 ? -10.927 -7.511 14.864 1.00 86.88 138 VAL A CA 1
ATOM 1075 C C . VAL A 1 138 ? -9.930 -8.386 14.107 1.00 86.88 138 VAL A C 1
ATOM 1077 O O . VAL A 1 138 ? -9.116 -7.855 13.358 1.00 86.88 138 VAL A O 1
ATOM 1080 N N . ARG A 1 139 ? -10.012 -9.716 14.222 1.00 85.50 139 ARG A N 1
ATOM 1081 C CA . ARG A 1 139 ? -9.132 -10.649 13.495 1.00 85.50 139 ARG A CA 1
ATOM 1082 C C . ARG A 1 139 ? -9.221 -10.524 11.976 1.00 85.50 139 ARG A C 1
ATOM 1084 O O . ARG A 1 139 ? -8.237 -10.806 11.297 1.00 85.50 139 ARG A O 1
ATOM 1091 N N . LYS A 1 140 ? -10.373 -10.104 11.446 1.00 84.31 140 LYS A N 1
ATOM 1092 C CA . LYS A 1 140 ? -10.573 -9.881 10.006 1.00 84.31 140 LYS A CA 1
ATOM 1093 C C . LYS A 1 140 ? -9.941 -8.578 9.511 1.00 84.31 140 LYS A C 1
ATOM 1095 O O . LYS A 1 140 ? -9.726 -8.435 8.311 1.00 84.31 140 LYS A O 1
ATOM 1100 N N . ALA A 1 141 ? -9.638 -7.637 10.406 1.00 75.69 141 ALA A N 1
ATOM 1101 C CA . ALA A 1 141 ? -8.941 -6.410 10.046 1.00 75.69 141 ALA A CA 1
ATOM 1102 C C . ALA A 1 141 ? -7.439 -6.672 9.790 1.00 75.69 141 ALA A C 1
ATOM 1104 O O . ALA A 1 141 ? -6.859 -7.594 10.379 1.00 75.69 141 ALA A O 1
ATOM 1105 N N . PRO A 1 142 ? -6.769 -5.852 8.955 1.00 72.69 142 PRO A N 1
ATOM 1106 C CA . PRO A 1 142 ? -5.327 -5.948 8.728 1.00 72.69 142 PRO A CA 1
ATOM 1107 C C . PRO A 1 142 ? -4.536 -5.904 10.041 1.00 72.69 142 PRO A C 1
ATOM 1109 O O . PRO A 1 142 ? -4.800 -5.032 10.872 1.00 72.69 142 PRO A O 1
ATOM 1112 N N . PHE A 1 143 ? -3.544 -6.792 10.202 1.00 74.31 143 PHE A N 1
ATOM 1113 C CA . PHE A 1 143 ? -2.809 -7.021 11.461 1.00 74.31 143 PHE A CA 1
ATOM 1114 C C . PHE A 1 143 ? -2.381 -5.731 12.183 1.00 74.31 143 PHE A C 1
ATOM 1116 O O . PHE A 1 143 ? -2.660 -5.554 13.365 1.00 74.31 143 PHE A O 1
ATOM 1123 N N . ILE A 1 144 ? -1.789 -4.784 11.450 1.00 69.06 144 ILE A N 1
ATOM 1124 C CA . ILE A 1 144 ? -1.283 -3.507 11.988 1.00 69.06 144 ILE A CA 1
ATOM 1125 C C . ILE A 1 144 ? -2.401 -2.639 12.593 1.00 69.06 144 ILE A C 1
ATOM 1127 O O . ILE A 1 144 ? -2.175 -1.913 13.558 1.00 69.06 144 ILE A O 1
ATOM 1131 N N . SER A 1 145 ? -3.618 -2.731 12.058 1.00 72.19 145 SER A N 1
ATOM 1132 C CA . SER A 1 145 ? -4.771 -1.934 12.492 1.00 72.19 145 SER A CA 1
ATOM 1133 C C . SER A 1 145 ? -5.612 -2.599 13.584 1.00 72.19 145 SER A C 1
ATOM 1135 O O . SER A 1 145 ? -6.460 -1.933 14.173 1.00 72.19 145 SER A O 1
ATOM 1137 N N . GLN A 1 146 ? -5.386 -3.884 13.891 1.00 80.19 146 GLN A N 1
ATOM 1138 C CA . GLN A 1 146 ? -6.274 -4.675 14.756 1.00 80.19 146 GLN A CA 1
ATOM 1139 C C . GLN A 1 146 ? -6.470 -4.053 16.143 1.00 80.19 146 GLN A C 1
ATOM 1141 O O . GLN A 1 146 ? -7.597 -3.957 16.628 1.00 80.19 146 GLN A O 1
ATOM 1146 N N . ILE A 1 147 ? -5.393 -3.574 16.772 1.00 79.38 147 ILE A N 1
ATOM 1147 C CA . ILE A 1 147 ? -5.452 -2.979 18.116 1.00 79.38 147 ILE A CA 1
ATOM 1148 C C . ILE A 1 147 ? -6.309 -1.710 18.111 1.00 79.38 147 ILE A C 1
ATOM 1150 O O . ILE A 1 147 ? -7.180 -1.536 18.967 1.00 79.38 147 ILE A O 1
ATOM 1154 N N . SER A 1 148 ? -6.071 -0.816 17.156 1.00 75.69 148 SER A N 1
ATOM 1155 C CA . SER A 1 148 ? -6.747 0.481 17.101 1.00 75.69 148 SER A CA 1
ATOM 1156 C C . SER A 1 148 ? -8.187 0.347 16.627 1.00 75.69 148 SER A C 1
ATOM 1158 O O . SER A 1 148 ? -9.076 0.931 17.243 1.00 75.69 148 SER A O 1
ATOM 1160 N N . PHE A 1 149 ? -8.432 -0.505 15.631 1.00 81.12 149 PHE A N 1
ATOM 1161 C CA . PHE A 1 149 ? -9.772 -0.873 15.184 1.00 81.12 149 PHE A CA 1
ATOM 1162 C C . PHE A 1 149 ? -10.593 -1.490 16.322 1.00 81.12 149 PHE A C 1
ATOM 1164 O O . PHE A 1 149 ? -11.720 -1.065 16.571 1.00 81.12 149 PHE A O 1
ATOM 1171 N N . GLY A 1 150 ? -10.002 -2.413 17.090 1.00 85.06 150 GLY A N 1
ATOM 1172 C CA . GLY A 1 150 ? -10.646 -3.006 18.262 1.00 85.06 150 GLY A CA 1
ATOM 1173 C C . GLY A 1 150 ? -10.980 -1.980 19.345 1.00 85.06 150 GLY A C 1
ATOM 1174 O O . GLY A 1 150 ? -12.087 -1.991 19.881 1.00 85.06 150 GLY A O 1
ATOM 1175 N N . ARG A 1 151 ? -10.066 -1.047 19.639 1.00 81.94 151 ARG A N 1
ATOM 1176 C CA . ARG A 1 151 ? -10.319 0.051 20.592 1.00 81.94 151 ARG A CA 1
ATOM 1177 C C . ARG A 1 151 ? -11.428 0.989 20.117 1.00 81.94 151 ARG A C 1
ATOM 1179 O O . ARG A 1 151 ? -12.265 1.387 20.924 1.00 81.94 151 ARG A O 1
ATOM 1186 N N . GLU A 1 152 ? -11.444 1.345 18.836 1.00 83.06 152 GLU A N 1
ATOM 1187 C CA . GLU A 1 152 ? -12.463 2.226 18.263 1.00 83.06 152 GLU A CA 1
ATOM 1188 C C . GLU A 1 152 ? -13.847 1.566 18.279 1.00 83.06 152 GLU A C 1
ATOM 1190 O O . GLU A 1 152 ? -14.810 2.182 18.738 1.00 83.06 152 GLU A O 1
ATOM 1195 N N . LEU A 1 153 ? -13.940 0.299 17.859 1.00 85.31 153 LEU A N 1
ATOM 1196 C CA . LEU A 1 153 ? -15.164 -0.503 17.948 1.00 85.31 153 LEU A CA 1
ATOM 1197 C C . LEU A 1 153 ? -15.667 -0.600 19.386 1.00 85.31 153 LEU A C 1
ATOM 1199 O O . LEU A 1 153 ? -16.847 -0.360 19.640 1.00 85.31 153 LEU A O 1
ATOM 1203 N N . LYS A 1 154 ? -14.766 -0.877 20.335 1.00 85.69 154 LYS A N 1
ATOM 1204 C CA . LYS A 1 154 ? -15.093 -0.918 21.763 1.00 85.69 154 LYS A CA 1
ATOM 1205 C C . LYS A 1 154 ? -15.691 0.412 22.233 1.00 85.69 154 LYS A C 1
ATOM 1207 O O . LYS A 1 154 ? -16.766 0.429 22.830 1.00 85.69 154 LYS A O 1
ATOM 1212 N N . LYS A 1 155 ? -15.046 1.532 21.889 1.00 85.06 155 LYS A N 1
ATOM 1213 C CA . LYS A 1 155 ? -15.515 2.885 22.226 1.00 85.06 155 LYS A CA 1
ATOM 1214 C C . LYS A 1 155 ? -16.879 3.191 21.594 1.00 85.06 155 LYS A C 1
ATOM 1216 O O . LYS A 1 155 ? -17.740 3.759 22.261 1.00 85.06 155 LYS A O 1
ATOM 1221 N N . LYS A 1 156 ? -17.103 2.809 20.331 1.00 84.75 156 LYS A N 1
ATOM 1222 C CA . LYS A 1 156 ? -18.398 2.973 19.642 1.00 84.75 156 LYS A CA 1
ATOM 1223 C C . LYS A 1 156 ? -19.503 2.151 20.304 1.00 84.75 156 LYS A C 1
ATOM 1225 O O . LYS A 1 156 ? -20.580 2.693 20.542 1.00 84.75 156 LYS A O 1
ATOM 1230 N N . ALA A 1 157 ? -19.227 0.895 20.653 1.00 86.44 157 ALA A N 1
ATOM 1231 C CA . ALA A 1 157 ? -20.173 0.020 21.344 1.00 86.44 157 ALA A CA 1
ATOM 1232 C C . ALA A 1 157 ? -20.567 0.568 22.722 1.00 86.44 157 ALA A C 1
ATOM 1234 O O . ALA A 1 157 ? -21.752 0.629 23.042 1.00 86.44 157 ALA A O 1
ATOM 1235 N N . GLU A 1 158 ? -19.600 1.054 23.504 1.00 86.56 158 GLU A N 1
ATOM 1236 C CA . GLU A 1 158 ? -19.856 1.683 24.806 1.00 86.56 158 GLU A CA 1
ATOM 1237 C C . GLU A 1 158 ? -20.673 2.976 24.679 1.00 86.56 158 GLU A C 1
ATOM 1239 O O . GLU A 1 158 ? -21.616 3.198 25.442 1.00 86.56 158 GLU A O 1
ATOM 1244 N N . LEU A 1 159 ? -20.374 3.815 23.682 1.00 82.88 159 LEU A N 1
ATOM 1245 C CA . LEU A 1 159 ? -21.167 5.014 23.392 1.00 82.88 159 LEU A CA 1
ATOM 1246 C C . LEU A 1 159 ? -22.600 4.672 22.963 1.00 82.88 159 LEU A C 1
ATOM 1248 O O . LEU A 1 159 ? -23.540 5.357 23.368 1.00 82.88 159 LEU A O 1
ATOM 1252 N N . PHE A 1 160 ? -22.780 3.625 22.159 1.00 83.88 160 PHE A N 1
ATOM 1253 C CA . PHE A 1 160 ? -24.095 3.176 21.707 1.00 83.88 160 PHE A CA 1
ATOM 1254 C C . PHE A 1 160 ? -24.922 2.590 22.858 1.00 83.88 160 PHE A C 1
ATOM 1256 O O . PHE A 1 160 ? -26.079 2.971 23.035 1.00 83.88 160 PHE A O 1
ATOM 1263 N N . ALA A 1 161 ? -24.317 1.741 23.695 1.00 84.75 161 ALA A N 1
ATOM 1264 C CA . ALA A 1 161 ? -24.956 1.190 24.888 1.00 84.75 161 ALA A CA 1
ATOM 1265 C C . ALA A 1 161 ? -25.400 2.298 25.859 1.00 84.75 161 ALA A C 1
ATOM 1267 O O . ALA A 1 161 ? -26.542 2.279 26.320 1.00 84.75 161 ALA A O 1
ATOM 1268 N N . ARG A 1 162 ? -24.557 3.323 26.073 1.00 80.88 162 ARG A N 1
ATOM 1269 C CA . ARG A 1 162 ? -24.910 4.517 26.868 1.00 80.88 162 ARG A CA 1
ATOM 1270 C C . ARG A 1 162 ? -26.106 5.267 26.299 1.00 80.88 162 ARG A C 1
ATOM 1272 O O . ARG A 1 162 ? -27.008 5.612 27.052 1.00 80.88 162 ARG A O 1
ATOM 1279 N N . LYS A 1 163 ? -26.142 5.499 24.981 1.00 81.81 163 LYS A N 1
ATOM 1280 C CA . LYS A 1 163 ? -27.284 6.165 24.328 1.00 81.81 163 LYS A CA 1
ATOM 1281 C C . LYS A 1 163 ? -28.594 5.392 24.499 1.00 81.81 163 LYS A C 1
ATOM 1283 O O . LYS A 1 163 ? -29.645 6.016 24.546 1.00 81.81 163 LYS A O 1
ATOM 1288 N N . GLN A 1 164 ? -28.532 4.065 24.601 1.00 81.88 164 GLN A N 1
ATOM 1289 C CA . GLN A 1 164 ? -29.699 3.214 24.852 1.00 81.88 164 GLN A CA 1
ATOM 1290 C C . GLN A 1 164 ? -29.977 2.948 26.342 1.00 81.88 164 GLN A C 1
ATOM 1292 O O . GLN A 1 164 ? -30.905 2.206 26.652 1.00 81.88 164 GLN A O 1
ATOM 1297 N N . GLY A 1 165 ? -29.182 3.504 27.264 1.00 79.50 165 GLY A N 1
ATOM 1298 C CA . GLY A 1 165 ? -29.330 3.261 28.702 1.00 79.50 165 GLY A CA 1
ATOM 1299 C C . GLY A 1 165 ? -29.046 1.817 29.134 1.00 79.50 165 GLY A C 1
ATOM 1300 O O . GLY A 1 165 ? -29.522 1.394 30.182 1.00 79.50 165 GLY A O 1
ATOM 1301 N N . ARG A 1 166 ? -28.301 1.038 28.337 1.00 78.38 166 ARG A N 1
ATOM 1302 C CA . ARG A 1 166 ? -27.937 -0.345 28.679 1.00 78.38 166 ARG A CA 1
ATOM 1303 C C . ARG A 1 166 ? -26.641 -0.378 29.488 1.00 78.38 166 ARG A C 1
ATOM 1305 O O . ARG A 1 166 ? -25.635 0.197 29.078 1.00 78.38 166 ARG A O 1
ATOM 1312 N N . GLU A 1 167 ? -26.644 -1.116 30.595 1.00 79.00 167 GLU A 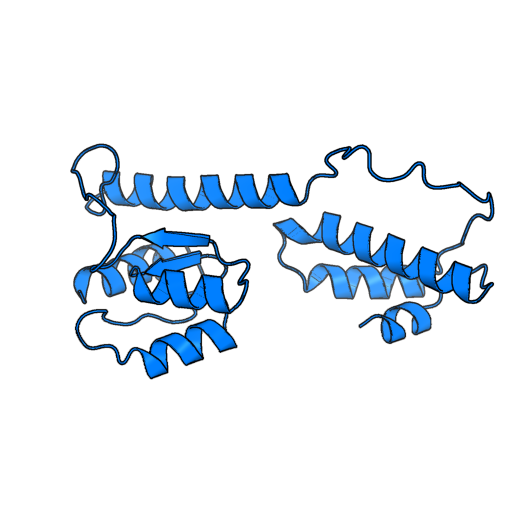N 1
ATOM 1313 C CA . GLU A 1 167 ? -25.471 -1.284 31.472 1.00 79.00 167 GLU A CA 1
ATOM 1314 C C . GLU A 1 167 ? -24.549 -2.441 31.051 1.00 79.00 167 GLU A C 1
ATOM 1316 O O . GLU A 1 167 ? -23.382 -2.486 31.444 1.00 79.00 167 GLU A O 1
ATOM 1321 N N . THR A 1 168 ? -25.053 -3.368 30.226 1.00 82.38 168 THR A N 1
ATOM 1322 C CA . THR A 1 168 ? -24.304 -4.534 29.734 1.00 82.38 168 THR A CA 1
ATOM 1323 C C . THR A 1 168 ? -24.271 -4.561 28.208 1.00 82.38 168 THR A C 1
ATOM 1325 O O . THR A 1 168 ? -25.306 -4.404 27.556 1.00 82.38 168 THR A O 1
ATOM 1328 N N . ILE A 1 169 ? -23.086 -4.784 27.631 1.00 84.25 169 ILE A N 1
ATOM 1329 C CA . ILE A 1 169 ? -22.908 -4.948 26.182 1.00 84.25 169 ILE A CA 1
ATOM 1330 C C . ILE A 1 169 ? -23.105 -6.417 25.808 1.00 84.25 169 ILE A C 1
ATOM 1332 O O . ILE A 1 169 ? -22.342 -7.290 26.234 1.00 84.25 169 ILE A O 1
ATOM 1336 N N . THR A 1 170 ? -24.130 -6.671 24.995 1.00 87.25 170 THR A N 1
ATOM 1337 C CA . THR A 1 170 ? -24.446 -7.975 24.398 1.00 87.25 170 THR A CA 1
ATOM 1338 C C . THR A 1 170 ? -23.964 -8.036 22.944 1.00 87.25 170 THR A C 1
ATOM 1340 O O . THR A 1 170 ? -23.758 -6.988 22.320 1.00 87.25 170 THR A O 1
ATOM 1343 N N . PRO A 1 171 ? -23.772 -9.241 22.376 1.00 83.38 171 PRO A N 1
ATOM 1344 C CA . PRO A 1 171 ? -23.362 -9.406 20.980 1.00 83.38 171 PRO A CA 1
ATOM 1345 C C . PRO A 1 171 ? -24.294 -8.720 19.964 1.00 83.38 171 PRO A C 1
ATOM 1347 O O . PRO A 1 171 ? -23.812 -8.288 18.919 1.00 83.38 171 PRO A O 1
ATOM 1350 N N . ASP A 1 172 ? -25.580 -8.523 20.280 1.00 82.56 172 ASP A N 1
ATOM 1351 C CA . ASP A 1 172 ? -26.533 -7.808 19.411 1.00 82.56 172 ASP A CA 1
ATOM 1352 C C . ASP A 1 172 ? -26.089 -6.372 19.103 1.00 82.56 172 ASP A C 1
ATOM 1354 O O . ASP A 1 172 ? -26.238 -5.891 17.983 1.00 82.56 172 ASP A O 1
ATOM 1358 N N . ILE A 1 173 ? -25.490 -5.685 20.084 1.00 79.81 173 ILE A N 1
ATOM 1359 C CA . ILE A 1 173 ? -25.007 -4.307 19.913 1.00 79.81 173 ILE A CA 1
ATOM 1360 C C . ILE A 1 173 ? -23.865 -4.262 18.894 1.00 79.81 173 ILE A C 1
ATOM 1362 O O . ILE A 1 173 ? -23.770 -3.318 18.115 1.00 79.81 173 ILE A O 1
ATOM 1366 N N . LEU A 1 174 ? -23.009 -5.287 18.878 1.00 78.44 174 LEU A N 1
ATOM 1367 C CA . LEU A 1 174 ? -21.914 -5.389 17.914 1.00 78.44 174 LEU A CA 1
ATOM 1368 C C . LEU A 1 174 ? -22.425 -5.736 16.514 1.00 78.44 174 LEU A C 1
ATOM 1370 O O . LEU A 1 174 ? -21.887 -5.226 15.537 1.00 78.44 174 LEU A O 1
ATOM 1374 N N . GLN A 1 175 ? -23.479 -6.550 16.408 1.00 76.62 175 GLN A N 1
ATOM 1375 C CA . GLN A 1 175 ? -24.123 -6.845 15.125 1.00 76.62 175 GLN A CA 1
ATOM 1376 C C . GLN A 1 175 ? -24.831 -5.625 14.528 1.00 76.62 175 GLN A C 1
ATOM 1378 O O . GLN A 1 175 ? -24.850 -5.485 13.314 1.00 76.62 175 GLN A O 1
ATOM 1383 N N . MET A 1 176 ? -25.362 -4.726 15.360 1.00 74.94 176 MET A N 1
ATOM 1384 C CA . MET A 1 176 ? -25.968 -3.465 14.910 1.00 74.94 176 MET A CA 1
ATOM 1385 C C . MET A 1 176 ? -24.950 -2.404 14.451 1.00 74.94 176 MET A C 1
ATOM 1387 O O . MET A 1 176 ? -25.353 -1.391 13.882 1.00 74.94 176 MET A O 1
ATOM 1391 N N . LEU A 1 177 ? -23.658 -2.586 14.750 1.00 70.12 177 LEU A N 1
ATOM 1392 C CA . LEU A 1 177 ? -22.577 -1.644 14.417 1.00 70.12 177 LEU A CA 1
ATOM 1393 C C . LEU A 1 177 ? -21.763 -2.045 13.178 1.00 70.12 177 LEU A C 1
ATOM 1395 O O . LEU A 1 177 ? -20.999 -1.211 12.687 1.00 70.12 177 LEU A O 1
ATOM 1399 N N . ASN A 1 178 ? -21.897 -3.294 12.723 1.00 54.94 178 ASN A N 1
ATOM 1400 C CA . ASN A 1 178 ? -21.362 -3.782 11.447 1.00 54.94 178 ASN A CA 1
ATOM 1401 C C . ASN A 1 178 ? -22.320 -3.451 10.302 1.00 54.94 178 ASN A C 1
ATOM 1403 O O . ASN A 1 178 ? -21.801 -3.200 9.194 1.00 54.94 178 ASN A O 1
#

Foldseek 3Di:
DVVLQVLCCCCCCVVVPDDDQDTDDPVPDDLVVLLVSCLPPLDQEDAEAVSNVVSCVVNVGNHHYDDRDPPHPDDDDPPPHDCDDPNNSVNVVVSVVVSLVVVLVVLPPDPPVPDPPPCPPQQAAEDPQLVVLLQVVLVPDDPSNSVSSSVVLVVVLVVVCVVVVHSYRDNVSSVVVD

Radius of gyration: 21.41 Å; chains: 1; bounding box: 51×32×59 Å

pLDDT: mean 84.91, std 11.62, range [48.25, 96.25]

Secondary structure (DSSP, 8-state):
-HHHHHHHIIIIIIIS---------TTT--HHHHHHHHHHH--SEEEE-HHHHHHHHHTT---EEEE-SSSSS----SSSS--SHHHHHHHHHHHHHHHHHHHHHHHS---------------PEEPHHHHHHHHHHHHHS-GGGHHHHHHHHHHHHHHHHHHTT-SEE-HHHHHTT-